Protein AF-A0A965AE41-F1 (afdb_monomer_lite)

Structure (mmCIF, N/CA/C/O backbone):
data_AF-A0A965AE41-F1
#
_entry.id   AF-A0A965AE41-F1
#
loop_
_atom_site.group_PDB
_atom_site.id
_atom_site.type_symbol
_atom_site.label_atom_id
_atom_site.label_alt_id
_atom_site.label_comp_id
_atom_site.label_asym_id
_atom_site.label_entity_id
_atom_site.label_seq_id
_atom_site.pdbx_PDB_ins_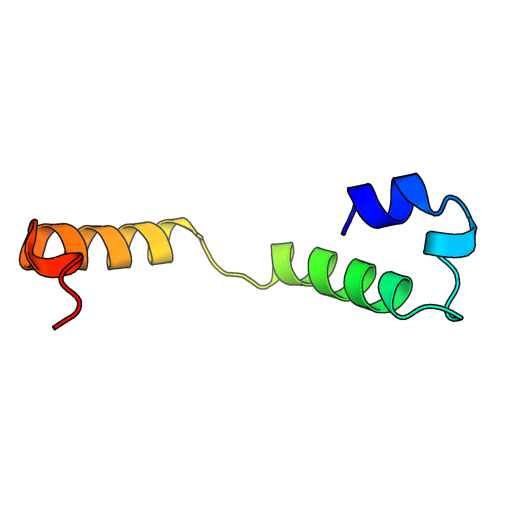code
_atom_site.Cartn_x
_atom_site.Cartn_y
_atom_site.Cartn_z
_atom_site.occupancy
_atom_site.B_iso_or_equiv
_atom_site.auth_seq_id
_atom_site.auth_comp_id
_atom_site.auth_asym_id
_atom_site.auth_atom_id
_atom_site.pdbx_PDB_model_num
ATOM 1 N N . ILE A 1 1 ? 0.402 -3.374 -5.488 1.00 87.81 1 ILE A N 1
ATOM 2 C CA . ILE A 1 1 ? 1.733 -3.461 -6.142 1.00 87.81 1 ILE A CA 1
ATOM 3 C C . ILE A 1 1 ? 1.985 -4.857 -6.698 1.00 87.81 1 ILE A C 1
ATOM 5 O O . ILE A 1 1 ? 2.270 -4.966 -7.882 1.00 87.81 1 ILE A O 1
ATOM 9 N N . ASP A 1 2 ? 1.777 -5.905 -5.901 1.00 89.25 2 ASP A N 1
ATOM 10 C CA . ASP A 1 2 ? 2.014 -7.303 -6.297 1.00 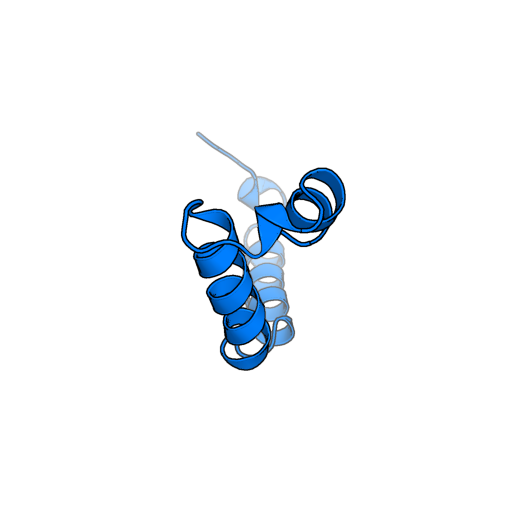89.25 2 ASP A CA 1
ATOM 11 C C . ASP A 1 2 ? 1.274 -7.709 -7.591 1.00 89.25 2 ASP A C 1
ATOM 13 O O . ASP A 1 2 ? 1.898 -8.190 -8.534 1.00 89.25 2 ASP A O 1
ATOM 17 N N . THR A 1 3 ? -0.020 -7.388 -7.722 1.00 93.62 3 THR A N 1
ATOM 18 C CA . THR A 1 3 ? -0.786 -7.632 -8.963 1.00 93.62 3 THR A CA 1
ATOM 19 C C . THR A 1 3 ? -0.213 -6.891 -10.174 1.00 93.62 3 THR A C 1
ATOM 21 O O . THR A 1 3 ? -0.148 -7.438 -11.269 1.00 93.62 3 THR A O 1
ATOM 24 N N . ALA A 1 4 ? 0.243 -5.651 -9.990 1.00 91.06 4 ALA A N 1
ATOM 25 C CA . ALA A 1 4 ? 0.815 -4.858 -11.076 1.00 91.06 4 ALA A CA 1
ATOM 26 C C . ALA A 1 4 ? 2.169 -5.417 -11.548 1.00 91.06 4 ALA A C 1
ATOM 28 O O . ALA A 1 4 ? 2.484 -5.317 -12.733 1.00 91.06 4 ALA A O 1
ATOM 29 N N . ILE A 1 5 ? 2.954 -6.030 -10.652 1.00 90.69 5 ILE A N 1
ATOM 30 C CA . ILE A 1 5 ? 4.174 -6.766 -11.022 1.00 90.69 5 ILE A CA 1
ATOM 31 C C . ILE A 1 5 ? 3.810 -8.020 -11.806 1.00 90.69 5 ILE A C 1
ATOM 33 O O . ILE A 1 5 ? 4.375 -8.242 -12.874 1.00 90.69 5 ILE A O 1
ATOM 37 N N . GLN A 1 6 ? 2.829 -8.787 -11.325 1.00 92.44 6 GLN A N 1
ATOM 38 C CA . GLN A 1 6 ? 2.391 -10.012 -11.990 1.00 92.44 6 GLN A CA 1
ATOM 39 C C . GLN A 1 6 ? 1.933 -9.745 -13.431 1.00 92.44 6 GLN A C 1
ATOM 41 O O . GLN A 1 6 ? 2.326 -10.463 -14.346 1.00 92.44 6 GLN A O 1
ATOM 46 N N . LEU A 1 7 ? 1.171 -8.670 -13.649 1.00 94.62 7 LEU A N 1
ATOM 47 C CA . LEU A 1 7 ? 0.701 -8.265 -14.977 1.00 94.62 7 LEU A CA 1
ATOM 48 C C . LEU A 1 7 ? 1.827 -7.767 -15.899 1.00 94.62 7 LEU A C 1
ATOM 50 O O . LEU A 1 7 ? 1.700 -7.861 -17.117 1.00 94.62 7 LEU A O 1
ATOM 54 N N . ARG A 1 8 ? 2.929 -7.239 -15.348 1.00 91.19 8 ARG A N 1
ATOM 55 C CA . ARG A 1 8 ? 4.076 -6.751 -16.135 1.00 91.19 8 ARG A CA 1
ATOM 56 C C . ARG A 1 8 ? 5.183 -7.780 -16.361 1.00 91.19 8 ARG A C 1
ATOM 58 O O . ARG A 1 8 ? 6.117 -7.487 -17.113 1.00 91.19 8 ARG A O 1
ATOM 65 N N . GLY A 1 9 ? 5.109 -8.950 -15.729 1.00 89.44 9 GLY A N 1
ATOM 66 C CA . GLY A 1 9 ? 6.140 -9.983 -15.822 1.00 89.44 9 GLY A CA 1
ATOM 67 C C . GLY A 1 9 ? 7.539 -9.442 -15.494 1.00 89.44 9 GLY A C 1
ATOM 68 O O . GLY A 1 9 ? 7.701 -8.595 -14.614 1.00 89.44 9 GLY A O 1
ATOM 69 N N . ALA A 1 10 ? 8.560 -9.878 -16.240 1.00 87.44 10 ALA A N 1
ATOM 70 C CA . ALA A 1 10 ? 9.955 -9.475 -16.018 1.00 87.44 10 ALA A CA 1
ATOM 71 C C . ALA A 1 10 ? 10.169 -7.948 -16.041 1.00 87.44 10 ALA A C 1
ATOM 73 O O . ALA A 1 10 ? 10.974 -7.418 -15.276 1.00 87.44 10 ALA A O 1
ATOM 74 N N . ARG A 1 11 ? 9.397 -7.211 -16.853 1.00 89.25 11 ARG A N 1
ATOM 75 C CA . ARG A 1 11 ? 9.485 -5.743 -16.924 1.00 89.25 11 ARG A CA 1
ATOM 76 C C . ARG A 1 11 ? 9.023 -5.061 -15.635 1.00 89.25 11 ARG A C 1
ATOM 78 O O . ARG A 1 11 ? 9.413 -3.927 -15.381 1.00 89.25 11 ARG A O 1
ATOM 85 N N . GLY A 1 12 ? 8.226 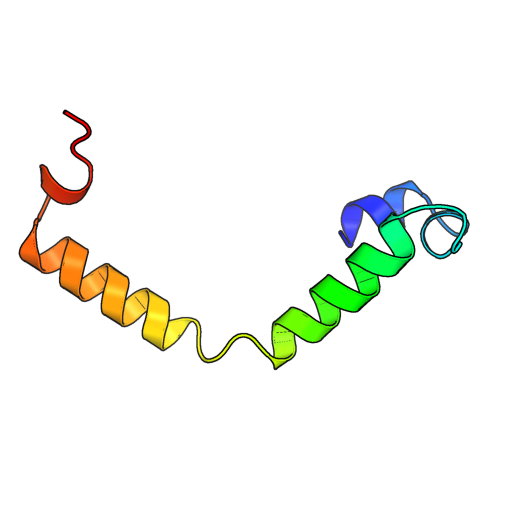-5.739 -14.808 1.00 86.62 12 GLY A N 1
ATOM 86 C CA . GLY A 1 12 ? 7.788 -5.237 -13.506 1.00 86.62 12 GLY A CA 1
ATOM 87 C C . GLY A 1 12 ? 8.918 -5.105 -12.482 1.00 86.62 12 GLY A C 1
ATOM 88 O O . GLY A 1 12 ? 8.789 -4.313 -11.553 1.00 86.62 12 GLY A O 1
ATOM 89 N N . TYR A 1 13 ? 10.028 -5.821 -12.690 1.00 85.19 13 TYR A N 1
ATOM 90 C CA . TYR A 1 13 ? 11.251 -5.734 -11.885 1.00 85.19 13 TYR A CA 1
ATOM 91 C C . TYR A 1 13 ? 12.321 -4.824 -12.500 1.00 85.19 13 TYR A C 1
ATOM 93 O O . TYR A 1 13 ? 13.380 -4.638 -11.903 1.00 85.19 13 TYR A O 1
ATOM 101 N N . SER A 1 14 ? 12.070 -4.252 -13.682 1.00 91.88 14 SER A N 1
ATOM 102 C CA . SER A 1 14 ? 13.012 -3.312 -14.282 1.00 91.88 14 SER A CA 1
ATOM 103 C C . SER A 1 14 ? 12.937 -1.944 -13.602 1.00 91.88 14 SER A C 1
ATOM 105 O O . SER A 1 14 ? 11.847 -1.407 -13.369 1.00 91.88 14 SER A O 1
ATOM 107 N N . LYS A 1 15 ? 14.114 -1.342 -13.387 1.00 88.56 15 LYS A N 1
ATOM 108 C CA . LYS A 1 15 ? 14.277 0.053 -12.949 1.00 88.56 15 LYS A CA 1
ATOM 109 C C . LYS A 1 15 ? 13.814 1.071 -13.995 1.00 88.56 15 LYS A C 1
ATOM 111 O O . LYS A 1 15 ? 13.647 2.237 -13.661 1.00 88.56 15 LYS A O 1
ATOM 116 N N . ASP A 1 16 ? 13.533 0.629 -15.221 1.00 92.38 16 ASP A N 1
ATOM 117 C CA . ASP A 1 16 ? 12.949 1.464 -16.281 1.00 92.38 16 ASP A CA 1
ATOM 118 C C . ASP A 1 16 ? 11.504 1.882 -15.972 1.00 92.38 16 ASP A C 1
ATOM 120 O O . ASP A 1 16 ? 10.879 2.622 -16.732 1.00 92.38 16 ASP A O 1
ATOM 124 N N . THR A 1 17 ? 10.921 1.356 -14.891 1.00 88.38 17 THR A N 1
ATOM 125 C CA . THR A 1 17 ? 9.564 1.680 -14.470 1.00 88.38 17 THR A CA 1
ATOM 126 C C . THR A 1 17 ? 9.533 2.033 -12.984 1.00 88.38 17 THR A C 1
ATOM 128 O O . THR A 1 17 ? 10.235 1.407 -12.188 1.00 88.38 17 THR A O 1
ATOM 131 N N . PRO A 1 18 ? 8.657 2.960 -12.558 1.00 91.44 18 PRO A N 1
ATOM 132 C CA . PRO A 1 18 ? 8.533 3.321 -11.143 1.00 91.44 18 PRO A CA 1
ATOM 133 C C . PRO A 1 18 ? 8.026 2.165 -10.260 1.00 91.44 18 PRO A C 1
ATOM 135 O O . PRO A 1 18 ? 8.126 2.225 -9.037 1.00 91.44 18 PRO A O 1
ATOM 138 N N . LEU A 1 19 ? 7.496 1.092 -10.858 1.00 90.88 19 LEU A N 1
ATOM 139 C CA . LEU A 1 19 ? 6.905 -0.036 -10.136 1.00 90.88 19 LEU A CA 1
ATOM 140 C C . LEU A 1 19 ? 7.926 -0.842 -9.333 1.00 90.88 19 LEU A C 1
ATOM 142 O O . LEU A 1 19 ? 7.578 -1.343 -8.267 1.00 90.8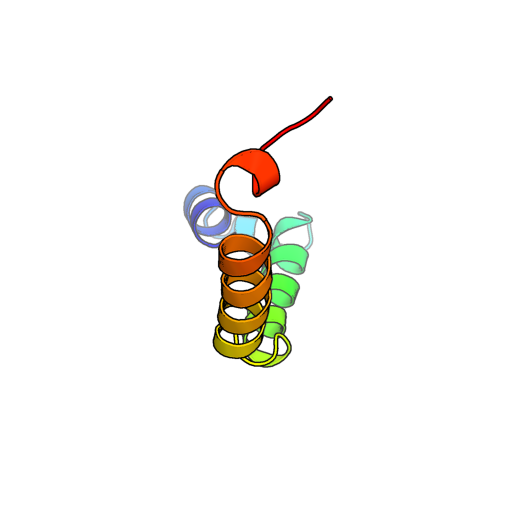8 19 LEU A O 1
ATOM 146 N N . GLU A 1 20 ? 9.173 -0.917 -9.797 1.00 91.75 20 GLU A N 1
ATOM 147 C CA . GLU A 1 20 ? 10.260 -1.558 -9.053 1.00 91.75 20 GLU A CA 1
ATOM 148 C C . GLU A 1 20 ? 10.501 -0.847 -7.712 1.00 91.75 20 GLU A C 1
ATOM 150 O O . GLU A 1 20 ? 10.589 -1.488 -6.660 1.00 91.75 20 GLU A O 1
ATOM 155 N N . TRP A 1 21 ? 10.514 0.488 -7.727 1.00 93.50 21 TRP A N 1
ATOM 156 C CA . TRP A 1 21 ? 10.690 1.293 -6.522 1.00 93.50 21 TRP A CA 1
ATOM 157 C C . TRP A 1 21 ? 9.484 1.176 -5.588 1.00 93.50 21 TRP A C 1
ATOM 159 O O . TRP A 1 21 ? 9.649 0.936 -4.390 1.00 93.50 21 TRP A O 1
ATOM 169 N N .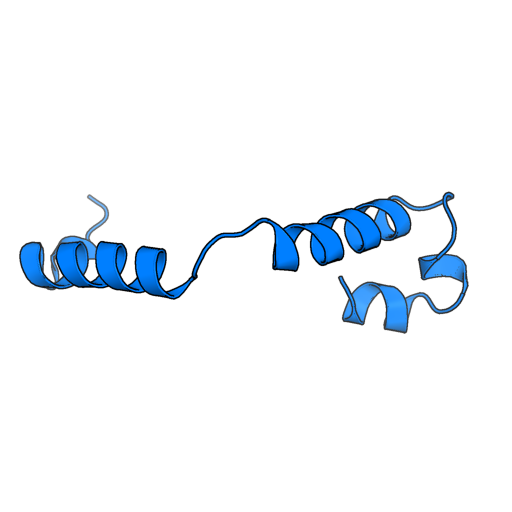 MET A 1 22 ? 8.269 1.257 -6.141 1.00 93.25 22 MET A N 1
ATOM 170 C CA . MET A 1 22 ? 7.034 1.102 -5.366 1.00 93.25 22 MET A CA 1
ATOM 171 C C . MET A 1 22 ? 6.955 -0.269 -4.685 1.00 93.25 22 MET A C 1
ATOM 173 O O . MET A 1 22 ? 6.477 -0.368 -3.558 1.00 93.25 22 MET A O 1
ATOM 177 N N . TYR A 1 23 ? 7.437 -1.329 -5.338 1.00 91.00 23 TYR A N 1
ATOM 178 C CA . TYR A 1 23 ? 7.504 -2.671 -4.760 1.00 91.00 23 TYR A CA 1
ATOM 179 C C . TYR A 1 23 ? 8.427 -2.744 -3.550 1.00 91.00 23 TYR A C 1
ATOM 181 O O . TYR A 1 23 ? 8.013 -3.235 -2.496 1.00 91.00 23 TYR A O 1
ATOM 189 N N . ARG A 1 24 ? 9.653 -2.221 -3.668 1.00 90.38 24 ARG A N 1
ATOM 190 C CA . ARG A 1 24 ? 10.598 -2.186 -2.544 1.00 90.38 24 ARG A CA 1
ATOM 191 C C . ARG A 1 24 ? 10.036 -1.391 -1.372 1.00 90.38 24 ARG A C 1
ATOM 193 O O . ARG A 1 24 ? 10.062 -1.882 -0.245 1.00 90.38 24 ARG A O 1
ATOM 200 N N . TYR A 1 25 ? 9.484 -0.213 -1.650 1.00 89.81 25 TYR A N 1
ATOM 201 C CA . TYR A 1 25 ? 8.921 0.657 -0.623 1.00 89.81 25 TYR A CA 1
ATOM 202 C C . TYR A 1 25 ? 7.725 0.009 0.086 1.00 89.81 25 TYR A C 1
ATOM 204 O O . TYR A 1 25 ? 7.706 -0.095 1.311 1.00 89.81 25 TYR A O 1
ATOM 212 N N . ALA A 1 26 ? 6.767 -0.532 -0.673 1.00 89.00 26 ALA A N 1
ATOM 213 C CA . ALA A 1 26 ? 5.591 -1.193 -0.110 1.00 89.00 26 ALA A CA 1
ATOM 214 C C . ALA A 1 26 ? 5.949 -2.415 0.752 1.00 89.00 26 ALA A C 1
ATOM 216 O O . ALA A 1 26 ? 5.251 -2.708 1.720 1.00 89.00 26 ALA A O 1
ATOM 217 N N . ARG A 1 27 ? 7.029 -3.140 0.427 1.00 87.25 27 ARG A N 1
ATOM 218 C CA . ARG A 1 27 ? 7.463 -4.303 1.214 1.00 87.25 27 ARG A CA 1
ATOM 219 C C . ARG A 1 27 ? 8.156 -3.901 2.516 1.00 87.25 27 ARG A C 1
ATOM 221 O O . ARG A 1 27 ? 7.947 -4.567 3.524 1.00 87.25 27 ARG A O 1
ATOM 228 N N . GLN A 1 28 ? 8.917 -2.806 2.505 1.00 85.31 28 GLN A N 1
ATOM 229 C CA . GLN A 1 28 ? 9.514 -2.220 3.711 1.00 85.31 28 GLN A CA 1
ATOM 230 C C . GLN A 1 28 ? 8.453 -1.630 4.643 1.00 85.31 28 GLN A C 1
ATOM 232 O O . GLN A 1 28 ? 8.529 -1.831 5.851 1.00 85.31 28 GLN A O 1
ATOM 237 N N . ALA A 1 29 ? 7.424 -0.982 4.092 1.00 82.44 29 ALA A N 1
ATOM 238 C CA . ALA A 1 29 ? 6.332 -0.406 4.873 1.00 82.44 29 ALA A CA 1
ATOM 239 C C . ALA A 1 29 ? 5.611 -1.444 5.753 1.00 82.44 29 ALA A C 1
ATOM 241 O O . ALA A 1 29 ? 5.198 -1.114 6.855 1.00 82.44 29 ALA A O 1
ATOM 242 N N . ARG A 1 30 ? 5.548 -2.719 5.337 1.00 74.19 30 ARG A N 1
ATOM 243 C CA . ARG A 1 30 ? 4.973 -3.807 6.157 1.00 74.19 30 ARG A CA 1
ATOM 244 C C . ARG A 1 30 ? 5.748 -4.091 7.449 1.00 74.19 30 ARG A C 1
ATOM 246 O O . ARG A 1 30 ? 5.194 -4.706 8.349 1.00 74.19 30 ARG A O 1
ATOM 253 N N . LEU A 1 31 ? 7.026 -3.720 7.507 1.00 75.50 31 LEU A N 1
ATOM 254 C CA . LEU A 1 31 ? 7.868 -3.877 8.696 1.00 75.50 31 LEU A CA 1
ATOM 255 C C . LEU A 1 31 ? 7.902 -2.604 9.548 1.00 75.50 31 LEU A C 1
ATOM 257 O O . LEU A 1 31 ? 8.135 -2.684 10.748 1.00 75.50 31 LEU A O 1
ATOM 261 N N . VAL A 1 32 ? 7.723 -1.443 8.912 1.00 70.75 32 VAL A N 1
ATOM 262 C CA . VAL A 1 32 ? 7.831 -0.125 9.552 1.00 70.75 32 VAL A CA 1
ATOM 263 C C . VAL A 1 32 ? 6.500 0.326 10.153 1.00 70.75 32 VAL A C 1
ATOM 265 O O . VAL A 1 32 ? 6.508 1.013 11.170 1.00 70.75 32 VAL A O 1
ATOM 268 N N . ASP A 1 33 ? 5.369 -0.053 9.552 1.00 66.69 33 ASP A N 1
ATOM 269 C CA . ASP A 1 33 ? 4.054 0.321 10.067 1.00 66.69 33 ASP A CA 1
ATOM 270 C C . ASP A 1 33 ? 3.754 -0.459 11.358 1.00 66.69 33 ASP A C 1
ATOM 272 O O . ASP A 1 33 ? 3.556 -1.678 11.366 1.00 66.69 33 ASP A O 1
ATOM 276 N N . GLY A 1 34 ? 3.816 0.257 12.479 1.00 60.88 34 GLY A N 1
ATOM 277 C CA . GLY A 1 34 ? 3.624 -0.273 13.819 1.00 60.88 34 GLY A CA 1
ATOM 278 C C . GLY A 1 34 ? 2.154 -0.578 14.091 1.00 60.88 34 GLY A C 1
ATOM 279 O O . GLY A 1 34 ? 1.306 0.295 13.982 1.00 60.88 34 GLY A O 1
ATOM 280 N N . SER A 1 35 ? 1.886 -1.830 14.477 1.00 68.56 35 SER A N 1
ATOM 281 C CA . SER A 1 35 ? 0.623 -2.380 14.990 1.00 68.56 35 SER A CA 1
ATOM 282 C C . SER A 1 35 ? -0.649 -1.721 14.447 1.00 68.56 35 SER A C 1
ATOM 284 O O . SER A 1 35 ? -1.215 -0.805 15.049 1.00 68.56 35 SER A O 1
ATOM 286 N N . SER A 1 36 ? -1.193 -2.292 13.372 1.00 74.25 36 SER A N 1
ATOM 287 C CA . SER A 1 36 ? -2.550 -1.984 12.905 1.00 74.25 36 SER A CA 1
ATOM 288 C C . SER A 1 36 ? -3.600 -2.060 14.025 1.00 74.25 36 SER A C 1
ATOM 290 O O . SER A 1 36 ? -4.637 -1.415 13.926 1.00 74.25 36 SER A O 1
ATOM 292 N N . GLU A 1 37 ? -3.337 -2.799 15.107 1.00 77.81 37 GLU A N 1
ATOM 293 C CA . GLU A 1 37 ? -4.213 -2.880 16.277 1.00 77.81 37 GLU A CA 1
ATOM 294 C C . GLU A 1 37 ? -4.281 -1.566 17.064 1.00 77.81 37 GLU A C 1
ATOM 296 O O . GLU A 1 37 ? -5.350 -1.215 17.554 1.00 77.81 37 GLU A O 1
ATOM 301 N N . THR A 1 38 ? -3.201 -0.781 17.125 1.00 79.69 38 THR A N 1
ATOM 302 C CA . THR A 1 38 ? -3.240 0.558 17.734 1.00 79.69 38 THR A CA 1
ATOM 303 C C . THR A 1 38 ? -4.092 1.501 16.892 1.00 79.69 38 THR A C 1
ATOM 305 O O . THR A 1 38 ? -4.937 2.208 17.435 1.00 79.69 38 THR A O 1
ATOM 308 N N . HIS A 1 39 ? -3.942 1.466 15.563 1.00 80.88 39 HIS A N 1
ATOM 309 C CA . HIS A 1 39 ? -4.771 2.264 14.655 1.00 80.88 39 HIS A CA 1
ATOM 310 C C . HIS A 1 39 ? -6.249 1.865 14.732 1.00 80.88 39 HIS A C 1
ATOM 312 O O . HIS A 1 39 ? -7.111 2.733 14.856 1.00 80.88 39 HIS A O 1
ATOM 318 N N . LYS A 1 40 ? -6.555 0.561 14.746 1.00 86.75 40 LYS A N 1
ATOM 319 C CA . LYS A 1 40 ? -7.924 0.060 14.943 1.00 86.75 40 LYS A CA 1
ATOM 320 C C . LYS A 1 40 ? -8.488 0.470 16.298 1.00 86.75 40 LYS A C 1
ATOM 322 O O . LYS A 1 40 ? -9.652 0.846 16.372 1.00 86.75 40 LYS A O 1
ATOM 327 N N . MET A 1 41 ? -7.686 0.416 17.359 1.00 88.75 41 MET A N 1
ATOM 328 C CA . MET A 1 41 ? -8.108 0.796 18.707 1.00 88.75 41 MET A CA 1
ATOM 329 C C . MET A 1 41 ? -8.414 2.294 18.805 1.00 88.75 41 MET A C 1
ATOM 331 O O . MET A 1 41 ? -9.454 2.658 19.350 1.00 88.75 41 MET A O 1
ATOM 335 N N . VAL A 1 42 ? -7.572 3.155 18.227 1.00 87.69 42 VAL A N 1
ATOM 336 C CA . VAL A 1 42 ? -7.821 4.605 18.158 1.00 87.69 42 VAL A CA 1
ATOM 337 C C . VAL A 1 42 ? -9.073 4.903 17.330 1.00 87.69 42 VAL A C 1
ATOM 339 O O . VAL A 1 42 ? -9.952 5.619 17.805 1.00 87.69 42 VAL A O 1
ATOM 342 N N . LEU A 1 43 ? -9.214 4.288 16.150 1.00 88.50 43 LEU A N 1
ATOM 343 C CA . LEU A 1 43 ? -10.410 4.425 15.314 1.00 88.50 43 LEU A CA 1
ATOM 344 C C . LEU A 1 43 ? -11.678 3.966 16.050 1.00 88.50 43 LEU A C 1
ATOM 346 O O . LEU A 1 43 ? -12.696 4.647 16.012 1.00 88.50 43 LEU A O 1
ATOM 350 N N . SER A 1 44 ? -11.608 2.840 16.764 1.00 89.44 44 SER A N 1
ATOM 351 C CA . SER A 1 44 ? -12.744 2.302 17.522 1.00 89.44 44 SER A CA 1
ATOM 352 C C . SER A 1 44 ? -13.146 3.226 18.668 1.00 89.44 44 SER A C 1
ATOM 354 O O . SER A 1 44 ? -14.332 3.394 18.925 1.00 89.44 44 SER A O 1
ATOM 356 N N . ARG A 1 45 ? -12.178 3.854 19.351 1.00 88.50 45 ARG A N 1
ATOM 357 C CA . ARG A 1 45 ? -12.468 4.847 20.395 1.00 88.50 45 ARG A CA 1
ATOM 358 C C . ARG A 1 45 ? -13.191 6.067 19.834 1.00 88.50 45 ARG A C 1
ATOM 360 O O . ARG A 1 45 ? -14.155 6.500 20.453 1.00 88.50 45 ARG A O 1
ATOM 367 N N . HIS A 1 46 ? -12.757 6.584 18.685 1.00 89.81 46 HIS A N 1
ATOM 368 C CA . HIS A 1 46 ? -13.429 7.710 18.033 1.00 89.81 46 HIS A CA 1
ATOM 369 C C . HIS A 1 46 ? -14.838 7.341 17.568 1.00 89.81 46 HIS A C 1
ATOM 371 O O . HIS A 1 46 ? -15.790 8.031 17.917 1.00 89.81 46 HIS A O 1
ATOM 377 N N . LEU A 1 47 ? -14.995 6.193 16.904 1.00 90.75 47 LEU A N 1
ATOM 378 C CA . LEU A 1 47 ? -16.303 5.706 16.466 1.00 90.75 47 LEU A CA 1
ATOM 379 C C . LEU A 1 47 ? -17.281 5.513 17.638 1.00 90.75 47 LEU A C 1
ATOM 381 O O . LEU A 1 47 ? -18.455 5.843 17.523 1.00 90.75 47 LEU A O 1
ATOM 385 N N . LEU A 1 48 ? -16.813 4.991 18.777 1.00 92.06 48 LEU A N 1
ATOM 386 C CA . LEU A 1 48 ? -17.651 4.819 19.969 1.00 92.06 48 LEU A CA 1
ATOM 387 C C . LEU A 1 48 ? -18.022 6.147 20.644 1.00 92.06 48 LEU A C 1
ATOM 389 O O . LEU A 1 48 ? -19.070 6.214 21.279 1.00 92.06 48 LEU A O 1
ATOM 393 N N . ALA A 1 49 ? -17.173 7.171 20.546 1.00 91.50 49 ALA A N 1
ATOM 394 C CA . ALA A 1 49 ? -17.427 8.482 21.139 1.00 91.50 49 ALA A CA 1
ATOM 395 C C . ALA A 1 49 ? -18.399 9.328 20.300 1.00 91.50 49 ALA A C 1
ATOM 397 O O . ALA A 1 49 ? -19.255 10.002 20.865 1.00 91.50 49 ALA A O 1
ATOM 398 N N . GLU A 1 50 ? -18.272 9.281 18.973 1.00 87.94 50 GLU A N 1
ATOM 399 C CA . GLU A 1 50 ? -19.046 10.106 18.032 1.00 87.94 50 GLU A CA 1
ATOM 400 C C . GLU A 1 50 ? -20.274 9.372 17.462 1.00 87.94 50 GLU A C 1
ATOM 402 O O . GLU A 1 50 ? -21.190 9.991 16.927 1.00 87.94 50 GLU A O 1
ATOM 407 N N . GLY A 1 51 ? -20.343 8.045 17.598 1.00 85.25 51 GLY A N 1
ATOM 408 C CA . GLY A 1 51 ? -21.484 7.257 17.140 1.00 85.25 51 GLY A CA 1
ATOM 409 C C . GLY A 1 51 ? -21.687 7.347 15.624 1.00 85.25 51 GLY A C 1
ATOM 410 O O . GLY A 1 51 ? -20.751 7.179 14.847 1.00 85.25 51 GLY A O 1
ATOM 411 N N . ILE A 1 52 ? -22.931 7.568 15.189 1.00 83.75 52 ILE A N 1
ATOM 412 C CA . ILE A 1 52 ? -23.276 7.707 13.762 1.00 83.75 52 ILE A CA 1
ATOM 413 C C . ILE A 1 52 ? -22.712 8.998 13.157 1.00 83.75 52 ILE A C 1
ATOM 415 O O . ILE A 1 52 ? -22.380 9.012 11.969 1.00 83.75 52 ILE A O 1
ATOM 419 N N . ASP A 1 53 ? -22.544 10.039 13.973 1.00 84.19 53 ASP A N 1
ATOM 420 C CA . ASP A 1 53 ? -22.094 11.356 13.522 1.00 84.19 53 ASP A CA 1
ATOM 421 C C . ASP A 1 53 ? -20.615 11.347 13.104 1.00 84.19 53 ASP A C 1
ATOM 423 O O . ASP A 1 53 ? -20.190 12.219 12.353 1.00 84.19 53 ASP A O 1
ATOM 427 N N . PHE A 1 54 ? -19.856 10.305 13.471 1.00 83.50 54 PHE A N 1
ATOM 428 C CA . PHE A 1 54 ? -18.486 10.062 12.994 1.00 83.50 54 PHE A CA 1
ATOM 429 C C . PHE A 1 54 ? -18.368 10.057 11.458 1.00 83.50 54 PHE A C 1
ATOM 431 O O . PHE A 1 54 ? -17.325 10.386 10.898 1.00 83.50 54 PHE A O 1
ATOM 438 N N . TRP A 1 55 ? -19.431 9.650 10.756 1.00 84.50 55 TRP A N 1
ATOM 439 C CA . TRP A 1 55 ? -19.463 9.591 9.291 1.00 84.50 55 TRP A CA 1
ATOM 440 C C . TRP A 1 55 ? 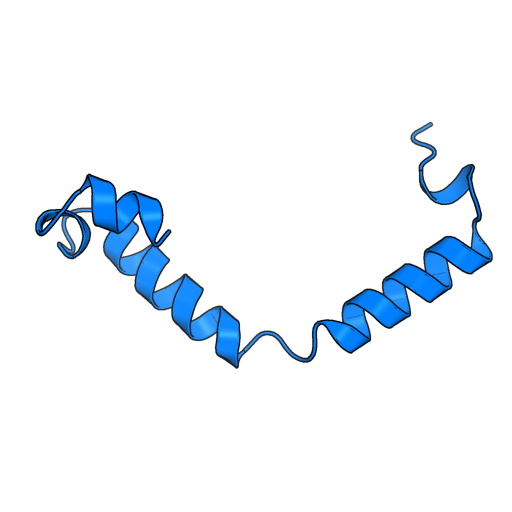-20.148 10.801 8.651 1.00 84.50 55 TRP A C 1
ATOM 442 O O . TRP A 1 55 ? -20.406 10.776 7.445 1.00 84.50 55 TRP A O 1
ATOM 452 N N . SER A 1 56 ? -20.476 11.829 9.436 1.00 83.00 56 SER A N 1
ATOM 453 C CA . SER A 1 56 ? -21.042 13.069 8.916 1.00 83.00 56 SER A CA 1
ATOM 454 C C . SER A 1 56 ? -19.959 13.892 8.210 1.00 83.00 56 SER A C 1
ATOM 456 O O . SER A 1 56 ? -18.817 13.991 8.656 1.00 83.00 56 SER A O 1
ATOM 458 N N . TRP A 1 57 ? -20.320 14.439 7.056 1.00 75.50 57 TRP A N 1
ATOM 459 C CA . TRP A 1 57 ? -19.496 15.355 6.277 1.00 75.50 57 TRP A CA 1
ATOM 460 C C . TRP A 1 57 ? -20.394 16.551 5.972 1.00 75.50 57 TRP A C 1
ATOM 462 O O . TRP A 1 57 ? -21.042 16.574 4.925 1.00 75.50 57 TRP A O 1
ATOM 472 N N . ASP A 1 58 ? -20.529 17.457 6.938 1.00 62.50 58 ASP A N 1
ATOM 473 C CA . ASP A 1 58 ? -21.173 18.758 6.713 1.00 62.50 58 ASP A CA 1
ATOM 474 C C . ASP A 1 58 ? -20.313 19.657 5.804 1.00 62.50 58 ASP A C 1
ATOM 476 O O . ASP A 1 58 ? -19.060 19.595 5.899 1.00 62.50 58 ASP A O 1
#

Sequence (58 aa):
IDTAIQLRGARGYSKDTPLEWMYRYARQARLVDGSSETHKMVLSRHLLAEGIDFWSWD

Radius of gyration: 18.27 Å; chains: 1; bounding box: 38×29×38 Å

Secondary structure (DSSP, 8-state):
-HHHHHHHGGGGG-TTSHHHHHHHHHHHHHHHS--HHHHHHHHHHHHHHHGGGGG---

pLDDT: mean 85.5, std 7.8, range [60.88, 94.62]

Foldseek 3Di:
DVVVCVVCDPCCCDPVDCNVVVVVVVVVCVVVVPDPVVVVVVVVVLCVVCPPCSPDDD